Protein AF-N0ATS2-F1 (afdb_monomer_lite)

Foldseek 3Di:
DDDDDDDDDDDDDDDDDDDDDDPPDDDDLVVLLVVLQPQDPVNLVVLLVLLVCCQPLVSVCVLQPPDQAWEQDQEDESVLLSVCLVCSNVVNHDQLEFEDEPRYTPDDPSNCSSCSSVVNNVVRDYDYDPDDPPPDGTHRSSSYHYHHDDPDPVVD

Radius of gyration: 18.1 Å; chains: 1; bounding box: 42×53×44 Å

Secondary structure (DSSP, 8-state):
------PPPPP-----S---------S-HHHHHHHSTTS-HHHHHHHHHHHHGGGSHHHHHHHHTT-SSEESSSEEEHHHHHHHHHHHHTT-PPP-EEEEETTEEEE-HHHHHHHHHTT-GGGSEEEE-TT--TTS--B-GGG-EEE-S---GGG-

pLDDT: mean 72.32, std 22.98, range [26.97, 96.56]

Structure (mmCIF, N/CA/C/O backbone):
data_AF-N0ATS2-F1
#
_entry.id   AF-N0ATS2-F1
#
loop_
_atom_site.group_PDB
_atom_site.id
_atom_site.type_symbol
_atom_site.label_atom_id
_atom_site.label_alt_id
_atom_site.label_comp_id
_atom_site.label_asym_id
_atom_site.label_entity_id
_atom_site.label_seq_id
_atom_site.pdbx_PDB_ins_code
_atom_site.Cartn_x
_atom_site.Cartn_y
_atom_site.Cartn_z
_atom_site.occupancy
_atom_site.B_iso_or_equiv
_atom_site.auth_seq_id
_atom_site.auth_comp_id
_atom_site.auth_asym_id
_atom_site.auth_atom_id
_atom_site.pdbx_PDB_model_num
ATOM 1 N N . MET A 1 1 ? -14.839 -40.868 -19.673 1.00 42.44 1 MET A N 1
ATOM 2 C CA . MET A 1 1 ? -16.123 -40.173 -19.447 1.00 42.44 1 MET A CA 1
ATOM 3 C C . MET A 1 1 ? -15.915 -39.156 -18.346 1.00 42.44 1 MET A C 1
ATOM 5 O O . MET A 1 1 ? -15.809 -39.551 -17.195 1.00 42.44 1 MET A O 1
ATOM 9 N N . LEU A 1 2 ? -15.809 -37.881 -18.701 1.00 33.38 2 LEU A N 1
ATOM 10 C CA . LEU A 1 2 ? -15.961 -36.768 -17.769 1.00 33.38 2 LEU A CA 1
ATOM 11 C C . LEU A 1 2 ? -16.942 -35.810 -18.444 1.00 33.38 2 LEU A C 1
ATOM 13 O O . LEU A 1 2 ? -16.748 -35.455 -19.603 1.00 33.38 2 LEU A O 1
ATOM 17 N N . GLN A 1 3 ? -18.055 -35.544 -17.766 1.00 36.34 3 GLN A N 1
ATOM 18 C CA . GLN A 1 3 ? -19.139 -34.699 -18.255 1.00 36.34 3 GLN A CA 1
ATOM 19 C C . GLN A 1 3 ? -18.746 -33.229 -18.090 1.00 36.34 3 GLN A C 1
ATOM 21 O O . GLN A 1 3 ? -18.364 -32.806 -17.001 1.00 36.34 3 GLN A O 1
ATOM 26 N N . GLU A 1 4 ? -18.855 -32.463 -19.173 1.00 32.91 4 GLU A N 1
ATOM 27 C CA . GLU A 1 4 ? -18.765 -31.006 -19.157 1.00 32.91 4 GLU A CA 1
ATOM 28 C C . GLU A 1 4 ? -20.042 -30.431 -18.529 1.00 32.91 4 GLU A C 1
ATOM 30 O O . GLU A 1 4 ? -21.150 -30.675 -19.008 1.00 32.91 4 GLU A O 1
ATOM 35 N N . ILE A 1 5 ? -19.897 -29.670 -17.443 1.00 35.22 5 ILE A N 1
ATOM 36 C CA . ILE A 1 5 ? -20.985 -28.863 -16.885 1.00 35.22 5 ILE A CA 1
ATOM 37 C C . ILE A 1 5 ? -20.899 -27.482 -17.541 1.00 35.22 5 ILE A C 1
ATOM 39 O O . ILE A 1 5 ? -20.029 -26.676 -17.218 1.00 35.22 5 ILE A O 1
ATOM 43 N N . LEU A 1 6 ? -21.810 -27.225 -18.479 1.00 34.38 6 LEU A N 1
ATOM 44 C CA . LEU A 1 6 ? -22.063 -25.908 -19.061 1.00 34.38 6 LEU A CA 1
ATOM 45 C C . LEU A 1 6 ? -22.828 -25.047 -18.048 1.00 34.38 6 LEU A C 1
ATOM 47 O O . LEU A 1 6 ? -24.007 -25.286 -17.793 1.00 34.38 6 LEU A O 1
ATOM 51 N N . VAL A 1 7 ? -22.176 -24.019 -17.507 1.00 31.58 7 VAL A N 1
ATOM 52 C CA . VAL A 1 7 ? -22.860 -22.913 -16.822 1.00 31.58 7 VAL A CA 1
ATOM 53 C C . VAL A 1 7 ? -22.857 -21.717 -17.767 1.00 31.58 7 VAL A C 1
ATOM 55 O O . VAL A 1 7 ? -21.799 -21.258 -18.195 1.00 31.58 7 VAL A O 1
ATOM 58 N N . GLN A 1 8 ? -24.049 -21.258 -18.149 1.00 31.31 8 GLN A N 1
ATOM 59 C CA . GLN A 1 8 ? -24.221 -20.143 -19.078 1.00 31.31 8 GLN A CA 1
ATOM 60 C C . GLN A 1 8 ? -23.814 -18.807 -18.434 1.00 31.31 8 GLN A C 1
ATOM 62 O O . GLN A 1 8 ? -24.177 -18.565 -17.280 1.00 31.31 8 GLN A O 1
ATOM 67 N N . PRO A 1 9 ? -23.104 -17.918 -19.154 1.00 34.22 9 PRO A N 1
ATOM 68 C CA . PRO A 1 9 ? -22.813 -16.582 -18.657 1.00 34.22 9 PRO A CA 1
ATOM 69 C C . PRO A 1 9 ? -24.072 -15.708 -18.707 1.00 34.22 9 PRO A C 1
ATOM 71 O O . PRO A 1 9 ? -24.723 -15.581 -19.745 1.00 34.22 9 PRO A O 1
ATOM 74 N N . TYR A 1 10 ? -24.392 -15.083 -17.574 1.00 30.25 10 TYR A N 1
ATOM 75 C CA . TYR A 1 10 ? -25.348 -13.985 -17.517 1.00 30.25 10 TYR A CA 1
ATOM 76 C C . TYR A 1 10 ? -24.838 -12.821 -18.374 1.00 30.25 10 TYR A C 1
ATOM 78 O O . TYR A 1 10 ? -23.711 -12.353 -18.218 1.00 30.25 10 TYR A O 1
ATOM 86 N N . LEU A 1 11 ? -25.694 -12.376 -19.290 1.00 34.25 11 LEU A N 1
ATOM 87 C CA . LEU A 1 11 ? -25.508 -11.196 -20.123 1.00 34.25 11 LEU A CA 1
ATOM 88 C C . LEU A 1 11 ? -25.516 -9.937 -19.245 1.00 34.25 11 LEU A C 1
ATOM 90 O O . LEU A 1 11 ? -26.514 -9.658 -18.583 1.00 34.25 11 LEU A O 1
ATOM 94 N N . VAL A 1 12 ? -24.447 -9.143 -19.304 1.00 35.59 12 VAL A N 1
ATOM 95 C CA . VAL A 1 12 ? -24.470 -7.721 -18.925 1.00 35.59 12 VAL A CA 1
ATOM 96 C C . VAL A 1 12 ? -24.255 -6.892 -20.195 1.00 35.59 12 VAL A C 1
ATOM 98 O O . VAL A 1 12 ? -23.373 -7.230 -20.989 1.00 35.59 12 VAL A O 1
ATOM 101 N N . PRO A 1 13 ? -25.072 -5.854 -20.450 1.00 37.38 13 PRO A N 1
ATOM 102 C CA . PRO A 1 13 ? -25.050 -5.148 -21.716 1.00 37.38 13 PRO A CA 1
ATOM 103 C C . PRO A 1 13 ? -23.992 -4.038 -21.734 1.00 37.38 13 PRO A C 1
ATOM 105 O O . PRO A 1 13 ? -23.949 -3.184 -20.859 1.00 37.38 13 PRO A O 1
ATOM 108 N N . ASN A 1 14 ? -23.257 -4.017 -22.844 1.00 36.28 14 ASN A N 1
ATOM 109 C CA . ASN A 1 14 ? -22.808 -2.825 -23.559 1.00 36.28 14 ASN A CA 1
ATOM 110 C C . ASN A 1 14 ? -21.766 -1.912 -22.880 1.00 36.28 14 ASN A C 1
ATOM 112 O O . ASN A 1 14 ? -22.105 -0.955 -22.193 1.00 36.28 14 ASN A O 1
ATOM 116 N N . CYS A 1 15 ? -20.496 -2.119 -23.239 1.00 26.97 15 CYS A N 1
ATOM 117 C CA . CYS A 1 15 ? -19.552 -1.025 -23.472 1.00 26.97 15 CYS A CA 1
ATOM 118 C C . CYS A 1 15 ? -18.533 -1.465 -24.537 1.00 26.97 15 CYS A C 1
ATOM 120 O O . CYS A 1 15 ? -17.680 -2.315 -24.297 1.00 26.97 15 CYS A O 1
ATOM 122 N N . ASN A 1 16 ? -18.667 -0.914 -25.743 1.00 40.62 16 ASN A N 1
ATOM 123 C CA . ASN A 1 16 ? -17.719 -1.087 -26.839 1.00 40.62 16 ASN A CA 1
ATOM 124 C C . ASN A 1 16 ? -16.502 -0.181 -26.625 1.00 40.62 16 ASN A C 1
ATOM 126 O O . ASN A 1 16 ? -16.564 0.975 -27.031 1.00 40.62 16 ASN A O 1
ATOM 130 N N . SER A 1 17 ? -15.395 -0.716 -26.100 1.00 35.25 17 SER A N 1
ATOM 131 C CA . SER A 1 17 ? -14.052 -0.201 -26.416 1.00 35.25 17 SER A CA 1
ATOM 132 C C . SER A 1 17 ? -12.985 -1.282 -26.201 1.00 35.25 17 SER A C 1
ATOM 134 O O . SER A 1 17 ? -12.685 -1.640 -25.073 1.00 35.25 17 SER A O 1
ATOM 136 N N . ILE A 1 18 ? -12.424 -1.767 -27.313 1.00 31.11 18 ILE A N 1
ATOM 137 C CA . ILE A 1 18 ? -11.124 -2.449 -27.461 1.00 31.11 18 ILE A CA 1
ATOM 138 C C . ILE A 1 18 ? -10.912 -3.696 -26.578 1.00 31.11 18 ILE A C 1
ATOM 140 O O . ILE A 1 18 ? -10.434 -3.656 -25.453 1.00 31.11 18 ILE A O 1
ATOM 144 N N . SER A 1 19 ? -11.210 -4.839 -27.197 1.00 38.25 19 SER A N 1
ATOM 145 C CA . SER A 1 19 ? -10.865 -6.192 -26.766 1.00 38.25 19 SER A CA 1
ATOM 146 C C . SER A 1 19 ? -9.346 -6.405 -26.698 1.00 38.25 19 SER A C 1
ATOM 148 O O . SER A 1 19 ? -8.714 -6.697 -27.716 1.00 38.25 19 SER A O 1
ATOM 150 N N . THR A 1 20 ? -8.789 -6.417 -25.493 1.00 36.12 20 THR A N 1
ATOM 151 C CA . THR A 1 20 ? -7.780 -7.415 -25.119 1.00 36.12 20 THR A CA 1
ATOM 152 C C . THR A 1 20 ? -8.441 -8.382 -24.142 1.00 36.12 20 THR A C 1
ATOM 154 O O . THR A 1 20 ? -8.991 -7.990 -23.117 1.00 36.12 20 THR A O 1
ATOM 157 N N . LEU A 1 21 ? -8.492 -9.659 -24.524 1.00 32.12 21 LEU A N 1
ATOM 158 C CA . LEU A 1 21 ? -9.067 -10.722 -23.702 1.00 32.12 21 LEU A CA 1
ATOM 159 C C . LEU A 1 21 ? -8.350 -10.767 -22.340 1.00 32.12 21 LEU A C 1
ATOM 161 O O . LEU A 1 21 ? -7.119 -10.695 -22.331 1.00 32.12 21 LEU A O 1
ATOM 165 N N . PRO A 1 22 ? -9.061 -10.959 -21.212 1.00 34.84 22 PRO A N 1
ATOM 166 C CA . PRO A 1 22 ? -8.403 -11.308 -19.963 1.00 34.84 22 PRO A CA 1
ATOM 167 C C . PRO A 1 22 ? -7.687 -12.643 -20.175 1.00 34.84 22 PRO A C 1
ATOM 169 O O . PRO A 1 22 ? -8.308 -13.652 -20.532 1.00 34.84 22 PRO A O 1
ATOM 172 N N . ILE A 1 23 ? -6.364 -12.636 -20.021 1.00 34.88 23 ILE A N 1
ATOM 173 C CA . ILE A 1 23 ? -5.542 -13.840 -20.095 1.00 34.88 23 ILE A CA 1
ATOM 174 C C . ILE A 1 23 ? -6.012 -14.749 -18.959 1.00 34.88 23 ILE A C 1
ATOM 176 O O . ILE A 1 23 ? -5.755 -14.494 -17.788 1.00 34.88 23 ILE A O 1
ATOM 180 N N . ARG A 1 24 ? -6.750 -15.810 -19.301 1.00 31.62 24 ARG A N 1
ATOM 181 C CA . ARG A 1 24 ? -7.086 -16.878 -18.357 1.00 31.62 24 ARG A CA 1
ATOM 182 C C . ARG A 1 24 ? -5.782 -17.536 -17.914 1.00 31.62 24 ARG A C 1
ATOM 184 O O . ARG A 1 24 ? -5.176 -18.285 -18.677 1.00 31.62 24 ARG A O 1
ATOM 191 N N . LEU A 1 25 ? -5.379 -17.246 -16.683 1.00 35.16 25 LEU A N 1
ATOM 192 C CA . LEU A 1 25 ? -4.212 -17.808 -16.017 1.00 35.16 25 LEU A CA 1
ATOM 193 C C . LEU A 1 25 ? -4.426 -19.311 -15.780 1.00 35.16 25 LEU A C 1
ATOM 195 O O . LEU A 1 25 ? -5.034 -19.736 -14.799 1.00 35.16 25 LEU A O 1
ATOM 199 N N . THR A 1 26 ? -3.954 -20.135 -16.711 1.00 34.28 26 THR A N 1
ATOM 200 C CA . THR A 1 26 ? -3.699 -21.558 -16.465 1.00 34.28 26 THR A CA 1
ATOM 201 C C . THR A 1 26 ? -2.314 -21.734 -15.841 1.00 34.28 26 THR A C 1
ATOM 203 O O . THR A 1 26 ? -1.439 -20.883 -15.975 1.00 34.28 26 THR A O 1
ATOM 206 N N . SER A 1 27 ? -2.130 -22.849 -15.138 1.00 33.81 27 SER A N 1
ATOM 207 C CA . SER A 1 27 ? -1.097 -23.165 -14.138 1.00 33.81 27 SER A CA 1
ATOM 208 C C . SER A 1 27 ? 0.375 -23.238 -14.601 1.00 33.81 27 SER A C 1
ATOM 210 O O . SER A 1 27 ? 1.176 -23.923 -13.965 1.00 33.81 27 SER A O 1
ATOM 212 N N . ASP A 1 28 ? 0.771 -22.528 -15.657 1.00 35.41 28 ASP A N 1
ATOM 213 C CA . ASP A 1 28 ? 2.114 -22.613 -16.237 1.00 35.41 28 ASP A CA 1
ATOM 214 C C . ASP A 1 28 ? 2.977 -21.393 -15.885 1.00 35.41 28 ASP A C 1
ATOM 216 O O . ASP A 1 28 ? 3.077 -20.406 -16.617 1.00 35.41 28 ASP A O 1
ATOM 220 N N . TRP A 1 29 ? 3.679 -21.498 -14.755 1.00 38.25 29 TRP A N 1
ATOM 221 C CA . TRP A 1 29 ? 4.552 -20.452 -14.202 1.00 38.25 29 TRP A CA 1
ATOM 222 C C . TRP A 1 29 ? 5.676 -19.979 -15.155 1.00 38.25 29 TRP A C 1
ATOM 224 O O . TRP A 1 29 ? 6.149 -18.849 -15.044 1.00 38.25 29 TRP A O 1
ATOM 234 N N . LYS A 1 30 ? 6.085 -20.810 -16.128 1.00 29.47 30 LYS A N 1
ATOM 235 C CA . LYS A 1 30 ? 7.108 -20.460 -17.135 1.00 29.47 30 LYS A CA 1
ATOM 236 C C . LYS A 1 30 ? 6.605 -19.471 -18.193 1.00 29.47 30 LYS A C 1
ATOM 238 O O . LYS A 1 30 ? 7.401 -18.709 -18.738 1.00 29.47 30 LYS A O 1
ATOM 243 N N . ILE A 1 31 ? 5.302 -19.475 -18.478 1.00 37.00 31 ILE A N 1
ATOM 244 C CA . ILE A 1 31 ? 4.693 -18.568 -19.462 1.00 37.00 31 ILE A CA 1
ATOM 245 C C . ILE A 1 31 ? 4.527 -17.176 -18.840 1.00 37.00 31 ILE A C 1
ATOM 247 O O . ILE A 1 31 ? 4.858 -16.179 -19.477 1.00 37.00 31 ILE A O 1
ATOM 251 N N . ILE A 1 32 ? 4.149 -17.112 -17.558 1.00 37.88 32 ILE A N 1
ATOM 252 C CA . ILE A 1 32 ? 4.038 -15.860 -16.792 1.00 37.88 32 ILE A CA 1
ATOM 253 C C . ILE A 1 32 ? 5.409 -15.179 -16.664 1.00 37.88 32 ILE A C 1
ATOM 255 O O . ILE A 1 32 ? 5.536 -14.011 -17.001 1.00 37.88 32 ILE A O 1
ATOM 259 N N . SER A 1 33 ? 6.468 -15.918 -16.314 1.00 37.38 33 SER A N 1
ATOM 260 C CA . SER A 1 33 ? 7.843 -15.380 -16.271 1.00 37.38 33 SER A CA 1
ATOM 261 C C . SER A 1 33 ? 8.310 -14.757 -17.597 1.00 37.38 33 SER A C 1
ATOM 263 O O . SER A 1 33 ? 9.166 -13.878 -17.577 1.00 37.38 33 SER A O 1
ATOM 265 N N . SER A 1 34 ? 7.766 -15.193 -18.736 1.00 34.88 34 SER A N 1
ATOM 266 C CA . SER A 1 34 ? 8.124 -14.657 -20.054 1.00 34.88 34 SER A CA 1
ATOM 267 C C . SER A 1 34 ? 7.314 -13.403 -20.416 1.00 34.88 34 SER A C 1
ATOM 269 O O . SER A 1 34 ? 7.820 -12.545 -21.134 1.00 34.88 34 SER A O 1
ATOM 271 N N . ALA A 1 35 ? 6.086 -13.280 -19.898 1.00 38.47 35 ALA A N 1
ATOM 272 C CA . ALA A 1 35 ? 5.221 -12.107 -20.050 1.00 38.47 35 ALA A CA 1
ATOM 273 C C . ALA A 1 35 ? 5.521 -10.997 -19.021 1.00 38.47 35 ALA A C 1
ATOM 275 O O . ALA A 1 35 ? 5.268 -9.832 -19.296 1.00 38.47 35 ALA A O 1
ATOM 276 N N . LEU A 1 36 ? 6.105 -11.344 -17.868 1.00 43.25 36 LEU A N 1
ATOM 277 C CA . LEU A 1 36 ? 6.524 -10.410 -16.813 1.00 43.25 36 LEU A CA 1
ATOM 278 C C . LEU A 1 36 ? 7.791 -9.602 -17.135 1.00 43.25 36 LEU A C 1
ATOM 280 O O . LEU A 1 36 ? 8.105 -8.667 -16.411 1.00 43.25 36 LEU A O 1
ATOM 284 N N . ASN A 1 37 ? 8.459 -9.873 -18.259 1.00 44.19 37 ASN A N 1
ATOM 285 C CA . ASN A 1 37 ? 9.483 -8.988 -18.834 1.00 44.19 37 ASN A CA 1
ATOM 286 C C . ASN A 1 37 ? 8.888 -7.703 -19.469 1.00 44.19 37 ASN A C 1
ATOM 288 O O . ASN A 1 37 ? 9.519 -7.106 -20.338 1.00 44.19 37 ASN A O 1
ATOM 292 N N . ALA A 1 38 ? 7.661 -7.310 -19.114 1.00 51.69 38 ALA A N 1
ATOM 293 C CA . ALA A 1 38 ? 6.904 -6.275 -19.820 1.00 51.69 38 ALA A CA 1
ATOM 294 C C . ALA A 1 38 ? 7.023 -4.861 -19.235 1.00 51.69 38 ALA A C 1
ATOM 296 O O . ALA A 1 38 ? 6.545 -3.940 -19.886 1.00 51.69 38 ALA A O 1
ATOM 297 N N . PHE A 1 39 ? 7.664 -4.665 -18.076 1.00 56.09 39 PHE A N 1
ATOM 298 C CA . PHE A 1 39 ? 8.040 -3.317 -17.649 1.00 56.09 39 PHE A CA 1
ATOM 299 C C . PHE A 1 39 ? 9.375 -2.957 -18.296 1.00 56.09 39 PHE A C 1
ATOM 301 O O . PHE A 1 39 ? 10.404 -3.592 -18.049 1.00 56.09 39 PHE A O 1
ATOM 308 N N . THR A 1 40 ? 9.362 -1.941 -19.149 1.00 68.25 40 THR A N 1
ATOM 309 C CA . THR A 1 40 ? 10.591 -1.271 -19.571 1.00 68.25 40 THR A CA 1
ATOM 310 C C . THR A 1 40 ? 11.290 -0.665 -18.348 1.00 68.25 40 THR A C 1
ATOM 312 O O . THR A 1 40 ? 10.663 -0.397 -17.322 1.00 68.25 40 THR A O 1
ATOM 315 N N . ILE A 1 41 ? 12.607 -0.453 -18.437 1.00 67.31 41 ILE A N 1
ATOM 316 C CA . ILE A 1 41 ? 13.383 0.171 -17.346 1.00 67.31 41 ILE A CA 1
ATOM 317 C C . ILE A 1 41 ? 12.782 1.538 -16.975 1.00 67.31 41 ILE A C 1
ATOM 319 O O . ILE A 1 41 ? 12.678 1.857 -15.794 1.00 67.31 41 ILE A O 1
ATOM 323 N N . ASP A 1 42 ? 12.310 2.289 -17.972 1.00 72.69 42 ASP A N 1
ATOM 324 C CA . ASP A 1 42 ? 11.690 3.600 -17.781 1.00 72.69 42 ASP A CA 1
ATOM 325 C C . ASP A 1 42 ? 10.367 3.498 -16.994 1.00 72.69 42 ASP A C 1
ATOM 327 O O . ASP A 1 42 ? 10.140 4.268 -16.062 1.00 72.69 42 ASP A O 1
ATOM 331 N N . GLU A 1 43 ? 9.524 2.499 -17.284 1.00 74.88 43 GLU A N 1
ATOM 332 C CA . GLU A 1 43 ? 8.280 2.257 -16.533 1.00 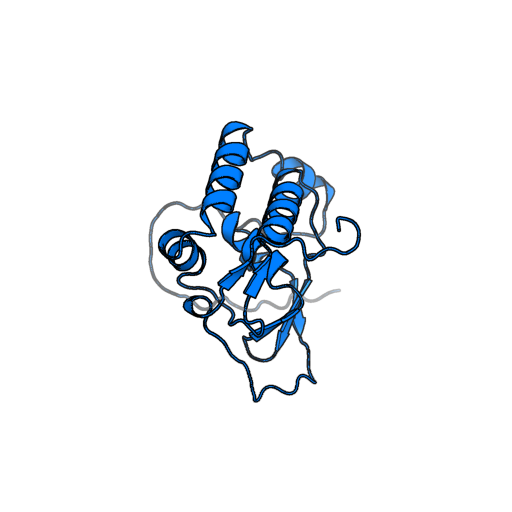74.88 43 GLU A CA 1
ATOM 333 C C . GLU A 1 43 ? 8.551 1.830 -15.083 1.00 74.88 43 GLU A C 1
ATOM 335 O O . GLU A 1 43 ? 7.845 2.249 -14.164 1.00 74.88 43 GLU A O 1
ATOM 340 N N . ALA A 1 44 ? 9.590 1.021 -14.850 1.00 76.81 44 ALA A N 1
ATOM 341 C CA . ALA A 1 44 ? 9.988 0.618 -13.504 1.00 76.81 44 ALA A CA 1
ATOM 342 C C . ALA A 1 44 ? 10.467 1.817 -12.662 1.00 76.81 44 ALA A C 1
ATOM 344 O O . ALA A 1 44 ? 10.056 1.959 -11.507 1.00 76.81 44 ALA A O 1
ATOM 345 N N . ASP A 1 45 ? 11.277 2.707 -13.241 1.00 78.94 45 ASP A N 1
ATOM 346 C CA . ASP A 1 45 ? 11.756 3.921 -12.567 1.00 78.94 45 ASP A CA 1
ATOM 347 C C . ASP A 1 45 ? 10.611 4.905 -12.268 1.00 78.94 45 ASP A C 1
ATOM 349 O O . ASP A 1 45 ? 10.569 5.509 -11.186 1.00 78.94 45 ASP A O 1
ATOM 353 N N . GLU A 1 46 ? 9.635 5.035 -13.172 1.00 79.38 46 GLU A N 1
ATOM 354 C CA . GLU A 1 46 ? 8.424 5.829 -12.933 1.00 79.38 46 GLU A CA 1
ATOM 355 C C . GLU A 1 46 ? 7.589 5.269 -11.773 1.00 79.38 46 GLU A C 1
ATOM 357 O O . GLU A 1 46 ? 7.162 6.025 -10.892 1.00 79.38 46 GLU A O 1
ATOM 362 N N . ILE A 1 47 ? 7.403 3.946 -11.722 1.00 84.06 47 ILE A N 1
ATOM 363 C CA . ILE A 1 47 ? 6.680 3.269 -10.638 1.00 84.06 47 ILE A CA 1
ATOM 364 C C . ILE A 1 47 ? 7.400 3.466 -9.299 1.00 84.06 47 ILE A C 1
ATOM 366 O O . ILE A 1 47 ? 6.765 3.803 -8.299 1.00 84.06 47 ILE A O 1
ATOM 370 N N . LEU A 1 48 ? 8.723 3.308 -9.249 1.00 85.12 48 LEU A N 1
ATOM 371 C CA . LEU A 1 48 ? 9.489 3.522 -8.016 1.00 85.12 48 LEU A CA 1
ATOM 372 C C . LEU A 1 48 ? 9.462 4.990 -7.570 1.00 85.12 48 LEU A C 1
ATOM 374 O O . LEU A 1 48 ? 9.366 5.268 -6.373 1.00 85.12 48 LEU A O 1
ATOM 378 N N . THR A 1 49 ? 9.459 5.926 -8.521 1.00 83.94 49 THR A N 1
ATOM 379 C CA . THR A 1 49 ? 9.266 7.356 -8.245 1.00 83.94 49 THR A CA 1
ATOM 380 C C . THR A 1 49 ? 7.874 7.640 -7.676 1.00 83.94 49 THR A C 1
ATOM 382 O O . THR A 1 49 ? 7.728 8.490 -6.795 1.00 83.94 49 THR A O 1
ATOM 385 N N . LEU A 1 50 ? 6.836 6.943 -8.153 1.00 84.06 50 LEU A N 1
ATOM 386 C CA . LEU A 1 50 ? 5.491 7.017 -7.576 1.00 84.06 50 LEU A CA 1
ATOM 387 C C . LEU A 1 50 ? 5.472 6.476 -6.142 1.00 84.06 50 LEU A C 1
ATOM 389 O O . LEU A 1 50 ? 4.861 7.103 -5.277 1.00 84.06 50 LEU A O 1
ATOM 393 N N . VAL A 1 51 ? 6.161 5.359 -5.879 1.00 87.75 51 VAL A N 1
ATOM 394 C CA . VAL A 1 51 ? 6.272 4.792 -4.526 1.00 87.75 51 VAL A CA 1
ATOM 395 C C . VAL A 1 51 ? 6.853 5.821 -3.562 1.00 87.75 51 VAL A C 1
ATOM 397 O O . VAL A 1 51 ? 6.266 6.054 -2.512 1.00 87.75 51 VAL A O 1
ATOM 400 N N . ASP A 1 52 ? 7.942 6.501 -3.923 1.00 89.56 52 ASP A N 1
ATOM 401 C CA . ASP A 1 52 ? 8.569 7.500 -3.044 1.00 89.56 52 ASP A CA 1
ATOM 402 C C . ASP A 1 52 ? 7.640 8.693 -2.717 1.00 89.56 52 ASP A C 1
ATOM 404 O O . ASP A 1 52 ? 7.790 9.327 -1.673 1.00 89.56 52 ASP A O 1
ATOM 408 N N . LYS A 1 53 ? 6.628 8.955 -3.558 1.00 89.69 53 LYS A N 1
ATOM 409 C CA . LYS A 1 53 ? 5.599 9.992 -3.351 1.00 89.69 53 LYS A CA 1
ATOM 410 C C . LYS A 1 53 ? 4.400 9.528 -2.522 1.00 89.69 53 LYS A C 1
ATOM 412 O O . LYS A 1 53 ? 3.511 10.330 -2.256 1.00 89.69 53 LYS A O 1
ATOM 417 N N . LEU A 1 54 ? 4.337 8.264 -2.093 1.00 89.12 54 LEU A N 1
ATOM 418 C CA . LEU A 1 54 ? 3.223 7.761 -1.271 1.00 89.12 54 LEU A CA 1
ATOM 419 C C . LEU A 1 54 ? 3.147 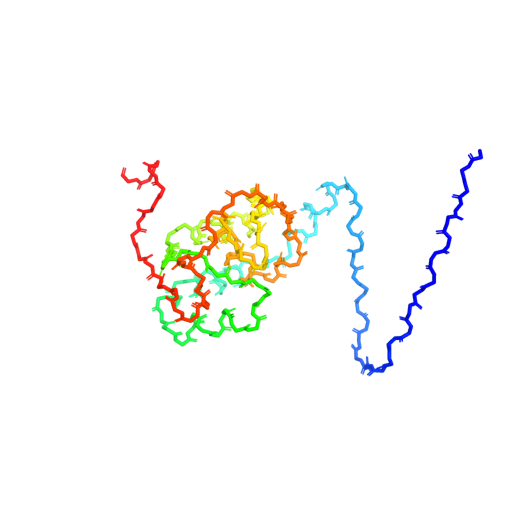8.416 0.112 1.00 89.12 54 LEU A C 1
ATOM 421 O O . LEU A 1 54 ? 2.113 8.321 0.763 1.00 89.12 54 LEU A O 1
ATOM 425 N N . ILE A 1 55 ? 4.215 9.078 0.565 1.00 91.88 55 ILE A N 1
ATOM 426 C CA . ILE A 1 55 ? 4.181 9.887 1.789 1.00 91.88 55 ILE A CA 1
ATOM 427 C C . ILE A 1 55 ? 3.232 11.090 1.660 1.00 91.88 55 ILE A C 1
ATOM 429 O O . ILE A 1 55 ? 2.716 11.581 2.664 1.00 91.88 55 ILE A O 1
ATOM 433 N N . ASP A 1 56 ? 2.986 11.550 0.430 1.00 89.94 56 ASP A N 1
ATOM 434 C CA . ASP A 1 56 ? 2.053 12.628 0.143 1.00 89.94 56 ASP A CA 1
ATOM 435 C C . ASP A 1 56 ? 0.619 12.091 0.178 1.00 89.94 56 ASP A C 1
ATOM 437 O O . ASP A 1 56 ? 0.236 11.224 -0.613 1.00 89.94 56 ASP A O 1
ATOM 441 N N . GLU A 1 57 ? -0.213 12.665 1.047 1.00 89.44 57 GLU A N 1
ATOM 442 C CA . GLU A 1 57 ? -1.602 12.237 1.255 1.00 89.44 57 GLU A CA 1
ATOM 443 C C . GLU A 1 57 ? -2.423 12.219 -0.049 1.00 89.44 57 GLU A C 1
ATOM 445 O O . GLU A 1 57 ? -3.216 11.310 -0.285 1.00 89.44 57 GLU A O 1
ATOM 450 N N . ALA A 1 58 ? -2.206 13.192 -0.938 1.00 82.56 58 ALA A N 1
ATOM 451 C CA . ALA A 1 58 ? -2.894 13.253 -2.227 1.00 82.56 58 ALA A CA 1
ATOM 452 C C . ALA A 1 58 ? -2.533 12.070 -3.142 1.00 82.56 58 ALA A C 1
ATOM 454 O O . ALA A 1 58 ? -3.411 11.501 -3.792 1.00 82.56 58 ALA A O 1
ATOM 455 N N . THR A 1 59 ? -1.254 11.686 -3.181 1.00 85.56 59 THR A N 1
ATOM 456 C CA . THR A 1 59 ? -0.783 10.529 -3.954 1.00 85.56 59 THR A CA 1
ATOM 457 C C . THR A 1 59 ? -1.336 9.244 -3.356 1.00 85.56 59 THR A C 1
ATOM 459 O O . THR A 1 59 ? -1.871 8.411 -4.083 1.00 85.56 59 THR A O 1
ATOM 462 N N . TRP A 1 60 ? -1.261 9.112 -2.031 1.00 90.31 60 TRP A N 1
ATOM 463 C CA . TRP A 1 60 ? -1.802 7.973 -1.301 1.00 90.31 60 TRP A CA 1
ATOM 464 C C . TRP A 1 60 ? -3.296 7.768 -1.567 1.00 90.31 60 TRP A C 1
ATOM 466 O O . TRP A 1 60 ? -3.704 6.697 -2.015 1.00 90.31 60 TRP A O 1
ATOM 476 N N . ASN A 1 61 ? -4.103 8.812 -1.373 1.00 86.75 61 ASN A N 1
ATOM 477 C CA . ASN A 1 61 ? -5.545 8.749 -1.595 1.00 86.75 61 ASN A CA 1
ATOM 478 C C . ASN A 1 61 ? -5.877 8.399 -3.045 1.00 86.75 61 ASN A C 1
ATOM 480 O O . ASN A 1 61 ? -6.782 7.607 -3.274 1.00 86.75 61 ASN A O 1
ATOM 484 N N . LYS A 1 62 ? -5.118 8.924 -4.014 1.00 84.12 62 LYS A N 1
ATOM 485 C CA . LYS A 1 62 ? -5.292 8.578 -5.429 1.00 84.12 62 LYS A CA 1
ATOM 486 C C . LYS A 1 62 ? -4.976 7.109 -5.714 1.00 84.12 62 LYS A C 1
ATOM 488 O O . LYS A 1 62 ? -5.711 6.467 -6.452 1.00 84.12 62 LYS A O 1
ATOM 493 N N . VAL A 1 63 ? -3.891 6.572 -5.152 1.00 87.00 63 VAL A N 1
ATOM 494 C CA . VAL A 1 63 ? -3.521 5.158 -5.334 1.00 87.00 63 VAL A CA 1
ATOM 495 C C . VAL A 1 63 ? -4.563 4.245 -4.695 1.00 87.00 63 VAL A C 1
ATOM 497 O O . VAL A 1 63 ? -4.921 3.228 -5.280 1.00 87.00 63 VAL A O 1
ATOM 500 N N . MET A 1 64 ? -5.076 4.606 -3.519 1.00 89.56 64 MET A N 1
ATOM 501 C CA . MET A 1 64 ? -6.011 3.773 -2.761 1.00 89.56 64 MET A CA 1
ATOM 502 C C . MET A 1 64 ? -7.489 4.004 -3.109 1.00 89.56 64 MET A C 1
ATOM 504 O O . MET A 1 64 ? -8.347 3.273 -2.619 1.00 89.56 64 MET A O 1
ATOM 508 N N . GLU A 1 65 ? -7.806 4.978 -3.960 1.00 85.88 65 GLU A N 1
ATOM 509 C CA . GLU A 1 65 ? -9.173 5.276 -4.391 1.00 85.88 65 GLU A CA 1
ATOM 510 C C . GLU A 1 65 ? -9.824 4.058 -5.058 1.00 85.88 65 GLU A C 1
ATOM 512 O O . GLU A 1 65 ? -9.229 3.430 -5.931 1.00 85.88 65 GLU A O 1
ATOM 517 N N . GLY A 1 66 ? -11.055 3.721 -4.659 1.00 85.69 66 GLY A N 1
ATOM 518 C CA . GLY A 1 66 ? -11.821 2.624 -5.262 1.00 85.69 66 GLY A CA 1
ATOM 519 C C . GLY A 1 66 ? -11.297 1.224 -4.931 1.00 85.69 66 GLY A C 1
ATOM 520 O O . GLY A 1 66 ? -11.483 0.298 -5.713 1.00 85.69 66 GLY A O 1
ATOM 521 N N . CYS A 1 67 ? -10.591 1.055 -3.815 1.00 87.62 67 CYS A N 1
ATOM 522 C CA . CYS A 1 67 ? -10.073 -0.241 -3.388 1.00 87.62 67 CYS A CA 1
ATOM 523 C C . CYS A 1 67 ? -11.163 -1.236 -2.965 1.00 87.62 67 CYS A C 1
ATOM 525 O O . CYS A 1 67 ? -12.123 -0.873 -2.286 1.00 87.62 67 CYS A O 1
ATOM 527 N N . ASN A 1 68 ? -10.950 -2.515 -3.293 1.00 88.56 68 ASN A N 1
ATOM 528 C CA . ASN A 1 68 ? -11.890 -3.605 -3.005 1.00 88.56 68 ASN A CA 1
ATOM 529 C C . ASN A 1 68 ? -11.954 -3.974 -1.514 1.00 88.56 68 ASN A C 1
ATOM 531 O O . ASN A 1 68 ? -12.981 -4.447 -1.029 1.00 88.56 68 ASN A O 1
ATOM 535 N N . TYR A 1 69 ? -10.860 -3.750 -0.781 1.00 92.81 69 TYR A N 1
ATOM 536 C CA . TYR A 1 69 ? -10.730 -4.127 0.625 1.00 92.81 69 TYR A CA 1
ATOM 537 C C . TYR A 1 69 ? -10.506 -2.933 1.533 1.00 92.81 69 TYR A C 1
ATOM 539 O O . TYR A 1 69 ? -9.893 -1.946 1.141 1.00 92.81 69 TYR A O 1
ATOM 547 N N . LYS A 1 70 ? -10.898 -3.089 2.796 1.00 93.69 70 LYS A N 1
ATOM 548 C CA . LYS A 1 70 ? -10.561 -2.179 3.893 1.00 93.69 70 LYS A CA 1
ATOM 549 C C . LYS A 1 70 ? -9.307 -2.636 4.628 1.00 93.69 70 LYS A C 1
ATOM 551 O O . LYS A 1 70 ? -8.906 -3.803 4.562 1.00 93.69 70 LYS A O 1
ATOM 556 N N . ALA A 1 71 ? -8.700 -1.727 5.379 1.00 93.19 71 ALA A N 1
ATOM 557 C CA . ALA A 1 71 ? -7.531 -2.018 6.193 1.00 93.19 71 ALA A CA 1
ATOM 558 C C . ALA A 1 71 ? -7.909 -2.285 7.655 1.00 93.19 71 ALA A C 1
ATOM 560 O O . ALA A 1 71 ? -8.887 -1.765 8.186 1.00 93.19 71 ALA A O 1
ATOM 561 N N . HIS A 1 72 ? -7.078 -3.081 8.326 1.00 90.25 72 HIS A N 1
ATOM 562 C CA . HIS A 1 72 ? -7.104 -3.229 9.782 1.00 90.25 72 HIS A CA 1
ATOM 563 C C . HIS A 1 72 ? -5.971 -2.444 10.465 1.00 90.25 72 HIS A C 1
ATOM 565 O O . HIS A 1 72 ? -6.092 -1.989 11.605 1.00 90.25 72 HIS A O 1
ATOM 571 N N . GLN A 1 73 ? -4.844 -2.276 9.766 1.00 90.62 73 GLN A N 1
ATOM 572 C CA . GLN A 1 73 ? -3.677 -1.554 10.266 1.00 90.62 73 GLN A CA 1
ATOM 573 C C . GLN A 1 73 ? -3.882 -0.038 10.194 1.00 90.62 73 GLN A C 1
ATOM 575 O O . GLN A 1 73 ? -4.523 0.464 9.282 1.00 90.62 73 GLN A O 1
ATOM 580 N N . LYS A 1 74 ? -3.309 0.691 11.158 1.00 93.62 74 LYS A N 1
ATOM 581 C CA . LYS A 1 74 ? -3.283 2.168 11.176 1.00 93.62 74 LYS A CA 1
ATOM 582 C C . LYS A 1 74 ? -2.256 2.767 10.221 1.00 93.62 74 LYS A C 1
ATOM 584 O O . LYS A 1 74 ? -2.349 3.943 9.898 1.00 93.62 74 LYS A O 1
ATOM 589 N N . ALA A 1 75 ? -1.244 1.989 9.860 1.00 95.00 75 ALA A N 1
ATOM 590 C CA . ALA A 1 75 ? -0.165 2.441 9.011 1.00 95.00 75 ALA A CA 1
ATOM 591 C C . ALA A 1 75 ? 0.437 1.276 8.227 1.00 95.00 75 ALA A C 1
ATOM 593 O O . ALA A 1 75 ? 0.300 0.115 8.625 1.00 95.00 75 ALA A O 1
ATOM 594 N N . VAL A 1 76 ? 1.127 1.616 7.147 1.00 95.81 76 VAL A N 1
ATOM 595 C CA . VAL A 1 76 ? 1.963 0.727 6.338 1.00 95.81 76 VAL A CA 1
ATOM 596 C C . VAL A 1 76 ? 3.351 1.345 6.191 1.00 95.81 76 VAL A C 1
ATOM 598 O O . VAL A 1 76 ? 3.506 2.554 6.276 1.00 95.81 76 VAL A O 1
ATOM 601 N N . SER A 1 77 ? 4.364 0.515 5.968 1.00 96.56 77 SER A N 1
ATOM 602 C CA . SER A 1 77 ? 5.765 0.934 5.861 1.00 96.56 77 SER A CA 1
ATOM 603 C C . SER A 1 77 ? 6.128 1.153 4.400 1.00 96.56 77 SER A C 1
ATOM 605 O O . SER A 1 77 ? 5.987 0.245 3.573 1.00 96.56 77 SER A O 1
ATOM 607 N N . LEU A 1 78 ? 6.615 2.350 4.097 1.00 96.38 78 LEU A N 1
ATOM 608 C CA . LEU A 1 78 ? 7.072 2.747 2.776 1.00 96.38 78 LEU A CA 1
ATOM 609 C C . LEU A 1 78 ? 8.254 1.887 2.288 1.00 96.38 78 LEU A C 1
ATOM 611 O O . LEU A 1 78 ? 8.147 1.346 1.184 1.00 96.38 78 LEU A O 1
ATOM 615 N N . PRO A 1 79 ? 9.322 1.647 3.085 1.00 95.50 79 PRO A N 1
ATOM 616 C CA . PRO A 1 79 ? 10.385 0.710 2.709 1.00 95.50 79 PRO A CA 1
ATOM 617 C C . PRO A 1 79 ? 9.880 -0.689 2.334 1.00 95.50 79 PRO A C 1
ATOM 619 O O . PRO A 1 79 ? 10.310 -1.262 1.330 1.00 95.50 79 PRO A O 1
ATOM 622 N N . MET A 1 80 ? 8.925 -1.230 3.099 1.00 93.56 80 MET A N 1
ATOM 623 C CA . MET A 1 80 ? 8.340 -2.540 2.800 1.00 93.56 80 MET A CA 1
ATOM 624 C C . MET A 1 80 ? 7.547 -2.541 1.488 1.00 93.56 80 MET A C 1
ATOM 626 O O . MET A 1 80 ? 7.669 -3.487 0.709 1.00 93.56 80 MET A O 1
ATOM 630 N N . ILE A 1 81 ? 6.746 -1.499 1.230 1.00 93.56 81 ILE A N 1
ATOM 631 C CA . ILE A 1 81 ? 6.005 -1.356 -0.034 1.00 93.56 81 ILE A CA 1
ATOM 632 C C . ILE A 1 81 ? 6.987 -1.298 -1.202 1.00 93.56 81 ILE A C 1
ATOM 634 O O . ILE A 1 81 ? 6.837 -2.065 -2.150 1.00 93.56 81 ILE A O 1
ATOM 638 N N . LYS A 1 82 ? 8.028 -0.462 -1.105 1.00 93.44 82 LYS A N 1
ATOM 639 C CA . LYS A 1 82 ? 9.055 -0.324 -2.145 1.00 93.44 82 LYS A CA 1
ATOM 640 C C . LYS A 1 82 ? 9.724 -1.653 -2.468 1.00 93.44 82 LYS A C 1
ATOM 642 O O . LYS A 1 82 ? 9.885 -1.980 -3.639 1.00 93.44 82 LYS A O 1
ATOM 647 N N . ARG A 1 83 ? 10.041 -2.466 -1.453 1.00 91.25 83 ARG A N 1
ATOM 648 C CA . ARG A 1 83 ? 10.575 -3.818 -1.672 1.00 91.25 83 ARG A CA 1
ATOM 649 C C . ARG A 1 83 ? 9.595 -4.725 -2.398 1.00 91.25 83 ARG A C 1
ATOM 651 O O . ARG A 1 83 ? 10.003 -5.404 -3.331 1.00 91.25 83 ARG A O 1
ATOM 658 N N . TYR A 1 84 ? 8.326 -4.751 -1.998 1.00 90.75 84 TYR A N 1
ATOM 659 C CA . TYR A 1 84 ? 7.344 -5.596 -2.678 1.00 90.75 84 TYR A CA 1
ATOM 660 C C . TYR A 1 84 ? 7.083 -5.152 -4.116 1.00 90.75 84 TYR A C 1
ATOM 662 O O . TYR A 1 84 ? 6.981 -6.010 -4.986 1.00 90.75 84 TYR A O 1
ATOM 670 N N . VAL A 1 85 ? 7.056 -3.844 -4.379 1.00 89.69 85 VAL A N 1
ATOM 671 C CA . VAL A 1 85 ? 6.984 -3.301 -5.740 1.00 89.69 85 VAL A CA 1
ATOM 672 C C . VAL A 1 85 ? 8.213 -3.720 -6.543 1.00 89.69 85 VAL A C 1
ATOM 674 O O . VAL A 1 85 ? 8.059 -4.307 -7.605 1.00 89.69 85 VAL A O 1
ATOM 677 N N . GLN A 1 86 ? 9.425 -3.530 -6.011 1.00 89.56 86 GLN A N 1
ATOM 678 C CA . GLN A 1 86 ? 10.651 -3.960 -6.690 1.00 89.56 86 GLN A CA 1
ATOM 679 C C . GLN A 1 86 ? 10.656 -5.466 -6.972 1.00 89.56 86 GLN A C 1
ATOM 681 O O . GLN A 1 86 ? 11.030 -5.886 -8.057 1.00 89.56 86 GLN A O 1
ATOM 686 N N . MET A 1 87 ? 10.220 -6.292 -6.018 1.00 86.44 87 MET A N 1
ATOM 687 C CA . MET A 1 87 ? 10.100 -7.735 -6.221 1.00 86.44 87 MET A CA 1
ATOM 688 C C . MET A 1 87 ? 9.160 -8.053 -7.390 1.00 86.44 87 MET A C 1
ATOM 690 O O . MET A 1 87 ? 9.522 -8.846 -8.254 1.00 86.44 87 MET A O 1
ATOM 694 N N . ILE A 1 88 ? 7.995 -7.405 -7.446 1.00 84.31 88 ILE A N 1
ATOM 695 C CA . ILE A 1 88 ? 7.037 -7.568 -8.543 1.00 84.31 88 ILE A CA 1
ATOM 696 C C . ILE A 1 88 ? 7.664 -7.160 -9.886 1.00 84.31 88 ILE A C 1
ATOM 698 O O . ILE A 1 88 ? 7.599 -7.943 -10.834 1.00 84.31 88 ILE A O 1
ATOM 702 N N . LEU A 1 89 ? 8.315 -5.994 -9.950 1.00 83.62 89 LEU A N 1
ATOM 703 C CA . LEU A 1 89 ? 8.996 -5.498 -11.155 1.00 83.62 89 LEU A CA 1
ATOM 704 C C . LEU A 1 89 ? 10.137 -6.427 -11.606 1.00 83.62 89 LEU A C 1
ATOM 706 O O . LEU A 1 89 ? 10.321 -6.648 -12.797 1.00 83.62 89 LEU A O 1
ATOM 710 N N . ASP A 1 90 ? 10.845 -7.047 -10.660 1.00 83.19 90 ASP A N 1
ATOM 711 C CA . ASP A 1 90 ? 11.874 -8.066 -10.909 1.00 83.19 90 ASP A CA 1
ATOM 712 C C . ASP A 1 90 ? 11.293 -9.418 -11.389 1.00 83.19 90 ASP A C 1
ATOM 714 O O . ASP A 1 90 ? 12.035 -10.395 -11.547 1.00 83.19 90 ASP A O 1
ATOM 718 N N . GLY A 1 91 ? 9.967 -9.543 -11.523 1.00 76.81 91 GLY A N 1
ATOM 719 C CA . GLY A 1 91 ? 9.281 -10.807 -11.804 1.00 76.81 91 GLY A CA 1
ATOM 720 C C . GLY A 1 91 ? 9.318 -11.808 -10.639 1.00 76.81 91 GLY A C 1
ATOM 721 O O . GLY A 1 91 ? 8.981 -12.983 -10.807 1.00 76.81 91 GLY A O 1
ATOM 722 N N . LYS A 1 92 ? 9.727 -11.369 -9.443 1.00 74.44 92 LYS A N 1
ATOM 723 C CA . LYS A 1 92 ? 9.746 -12.162 -8.210 1.00 74.44 92 LYS A CA 1
ATOM 724 C C . LYS A 1 92 ? 8.445 -11.915 -7.461 1.00 74.44 92 LYS A C 1
ATOM 726 O O . LYS A 1 92 ? 8.291 -10.920 -6.764 1.00 74.44 92 LYS A O 1
ATOM 731 N N . PHE A 1 93 ? 7.500 -12.841 -7.540 1.00 65.69 93 PHE A N 1
ATOM 732 C CA . PHE A 1 93 ? 6.270 -12.677 -6.772 1.00 65.69 93 PHE A CA 1
ATOM 733 C C . PHE A 1 93 ? 6.550 -12.799 -5.262 1.00 65.69 93 PHE A C 1
ATOM 735 O O . PHE A 1 93 ? 7.012 -13.858 -4.817 1.00 65.69 93 PHE A O 1
ATOM 742 N N . PRO A 1 94 ? 6.247 -11.779 -4.431 1.00 57.94 94 PRO A N 1
ATOM 743 C CA . PRO A 1 94 ? 6.034 -12.046 -3.016 1.00 57.94 94 PRO A CA 1
ATOM 744 C C . PRO A 1 94 ? 4.876 -13.050 -2.880 1.00 57.94 94 PRO A C 1
ATOM 746 O O . PRO A 1 94 ? 4.067 -13.161 -3.802 1.00 57.94 94 PRO A O 1
ATOM 749 N N . PRO A 1 95 ? 4.764 -13.794 -1.761 1.00 55.97 95 PRO A N 1
ATOM 750 C CA . PRO A 1 95 ? 3.675 -14.751 -1.588 1.00 55.97 95 PRO A CA 1
ATOM 751 C C . PRO A 1 95 ? 2.345 -14.066 -1.935 1.00 55.97 95 PRO A C 1
ATOM 753 O O . PRO A 1 95 ? 2.055 -13.039 -1.311 1.00 55.97 95 PRO A O 1
ATOM 756 N N . PRO A 1 96 ? 1.556 -14.584 -2.898 1.00 63.72 96 PRO A N 1
ATOM 757 C CA . PRO A 1 96 ? 0.406 -13.868 -3.460 1.00 63.72 96 PRO A CA 1
ATOM 758 C C . PRO A 1 96 ? -0.743 -13.742 -2.457 1.00 63.72 96 PRO A C 1
ATOM 760 O O . PRO A 1 96 ? -1.807 -13.232 -2.777 1.00 63.72 96 PRO A O 1
ATOM 763 N N . ASP A 1 97 ? -0.550 -14.239 -1.236 1.00 81.81 97 ASP A N 1
ATOM 764 C CA . ASP A 1 97 ? -1.613 -14.390 -0.276 1.00 81.81 97 ASP A CA 1
ATOM 765 C C . ASP A 1 97 ? -1.805 -13.114 0.550 1.00 81.81 97 ASP A C 1
ATOM 767 O O . ASP A 1 97 ? -0.962 -12.711 1.378 1.00 81.81 97 ASP A O 1
ATOM 771 N N . ILE A 1 98 ? -2.989 -12.538 0.382 1.00 89.38 98 ILE A N 1
ATOM 772 C CA . ILE A 1 98 ? -3.606 -11.673 1.380 1.00 89.38 98 ILE A CA 1
ATOM 773 C C . ILE A 1 98 ? -4.562 -12.514 2.220 1.00 89.38 98 ILE A C 1
ATOM 775 O O . ILE A 1 98 ? -5.221 -13.431 1.732 1.00 89.38 98 ILE A O 1
ATOM 779 N N . LYS A 1 99 ? -4.611 -12.239 3.524 1.00 90.06 99 LYS A N 1
ATOM 780 C CA . LYS A 1 99 ? -5.653 -12.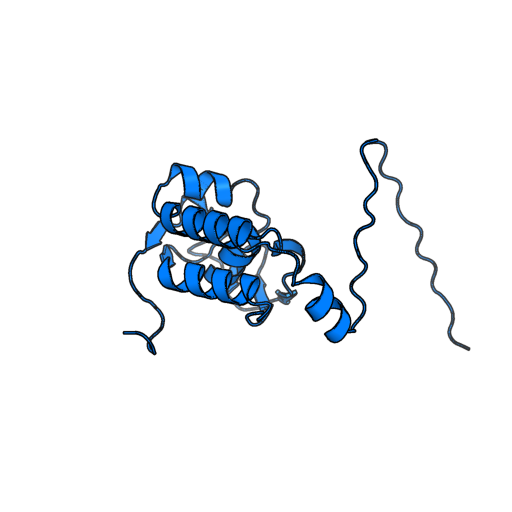808 4.380 1.00 90.06 99 LYS A CA 1
ATOM 781 C C . LYS A 1 99 ? -6.761 -11.792 4.514 1.00 90.06 99 LYS A C 1
ATOM 783 O O . LYS A 1 99 ? -6.494 -10.701 5.019 1.00 90.06 99 LYS A O 1
ATOM 788 N N . VAL A 1 100 ? -7.962 -12.176 4.111 1.00 89.56 100 VAL A N 1
ATOM 789 C CA . VAL A 1 100 ? -9.148 -11.323 4.144 1.00 89.56 100 VAL A CA 1
ATOM 790 C C . VAL A 1 100 ? -10.192 -11.960 5.053 1.00 89.56 100 VAL A C 1
ATOM 792 O O . VAL A 1 100 ? -10.359 -13.181 5.075 1.00 89.56 100 VAL A O 1
ATOM 795 N N . ASP A 1 101 ? -10.868 -11.128 5.833 1.00 88.62 101 ASP A N 1
ATOM 796 C CA . ASP A 1 101 ? -12.055 -11.492 6.599 1.00 88.62 101 ASP A CA 1
ATOM 797 C C . ASP A 1 101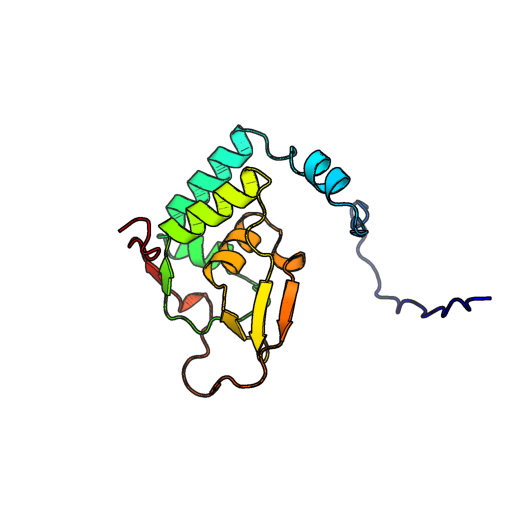 ? -13.092 -10.387 6.386 1.00 88.62 101 ASP A C 1
ATOM 799 O O . ASP A 1 101 ? -12.848 -9.238 6.746 1.00 88.62 101 ASP A O 1
ATOM 803 N N . ASP A 1 102 ? -14.220 -10.729 5.758 1.00 87.69 102 ASP A N 1
ATOM 804 C CA . ASP A 1 102 ? -15.370 -9.827 5.576 1.00 87.69 102 ASP A CA 1
ATOM 805 C C . ASP A 1 102 ? -15.017 -8.487 4.907 1.00 87.69 102 ASP A C 1
ATOM 807 O O . ASP A 1 102 ? -15.334 -7.404 5.396 1.00 87.69 102 ASP A O 1
ATOM 811 N N . GLY A 1 103 ? -14.267 -8.562 3.802 1.00 89.19 103 GLY A N 1
ATOM 812 C CA . GLY A 1 103 ? -13.818 -7.384 3.055 1.00 89.19 103 GLY A CA 1
ATOM 813 C C . GLY A 1 103 ? -12.695 -6.588 3.732 1.00 89.19 103 GLY A C 1
ATOM 814 O O . GLY A 1 103 ? -12.326 -5.521 3.245 1.00 89.19 103 GLY A O 1
ATOM 815 N N . VAL A 1 104 ? -12.120 -7.083 4.834 1.00 90.81 104 VAL A N 1
ATOM 816 C CA . VAL A 1 104 ? -11.016 -6.433 5.553 1.00 90.81 104 VAL A CA 1
ATOM 817 C C . VAL A 1 104 ? -9.741 -7.256 5.422 1.00 90.81 104 VAL A C 1
ATOM 819 O O . VAL A 1 104 ? -9.710 -8.443 5.753 1.00 90.81 104 VAL A O 1
ATOM 822 N N . ILE A 1 105 ? -8.647 -6.623 4.998 1.00 91.94 105 ILE A N 1
ATOM 823 C CA . ILE A 1 105 ? -7.331 -7.264 4.996 1.00 91.94 105 ILE A CA 1
ATOM 824 C C . ILE A 1 105 ? -6.836 -7.382 6.437 1.00 91.94 105 ILE A C 1
ATOM 826 O O . ILE A 1 105 ? -6.651 -6.395 7.151 1.00 91.94 105 ILE A O 1
ATOM 830 N N . ILE A 1 106 ? -6.565 -8.618 6.840 1.00 90.12 106 ILE A N 1
ATOM 831 C CA . ILE A 1 106 ? -6.047 -9.003 8.155 1.00 90.12 106 ILE A CA 1
ATOM 832 C C . ILE A 1 106 ? -4.528 -9.142 8.115 1.00 90.12 106 ILE A C 1
ATOM 834 O O . ILE A 1 106 ? -3.831 -8.794 9.067 1.00 90.12 106 ILE A O 1
ATOM 838 N N . LYS A 1 107 ? -3.994 -9.659 7.004 1.00 89.19 107 LYS A N 1
ATOM 839 C CA . LYS A 1 107 ? -2.554 -9.817 6.794 1.00 89.19 107 LYS A CA 1
ATOM 840 C C . LYS A 1 107 ? -2.213 -9.549 5.339 1.00 89.19 107 LYS A C 1
ATOM 842 O O . LYS A 1 107 ? -2.830 -10.128 4.451 1.00 89.19 107 LYS A O 1
ATOM 847 N N . GLY A 1 108 ? -1.147 -8.783 5.128 1.00 91.19 108 GLY A N 1
ATOM 848 C CA . GLY A 1 108 ? -0.614 -8.503 3.797 1.00 91.19 108 GLY A CA 1
ATOM 849 C C . GLY A 1 108 ? -0.933 -7.111 3.269 1.00 91.19 108 GLY A C 1
ATOM 850 O O . GLY A 1 108 ? -0.930 -6.947 2.059 1.00 91.19 108 GLY A O 1
ATOM 851 N N . HIS A 1 109 ? -1.162 -6.117 4.136 1.00 94.00 109 HIS A N 1
ATOM 852 C CA . HIS A 1 109 ? -1.427 -4.728 3.738 1.00 94.00 109 HIS A CA 1
ATOM 853 C C . HIS A 1 109 ? -0.380 -4.181 2.763 1.00 94.00 109 HIS A C 1
ATOM 855 O O . HIS A 1 109 ? -0.747 -3.719 1.692 1.00 94.00 109 HIS A O 1
ATOM 861 N N . HIS A 1 110 ? 0.916 -4.324 3.062 1.00 94.06 110 HIS A N 1
ATOM 862 C CA . HIS A 1 110 ? 1.983 -3.866 2.159 1.00 94.06 110 HIS A CA 1
ATOM 863 C C . HIS A 1 110 ? 1.981 -4.591 0.809 1.00 94.06 110 HIS A C 1
ATOM 865 O O . HIS A 1 110 ? 2.271 -3.971 -0.206 1.00 94.06 110 HIS A O 1
ATOM 871 N N . ARG A 1 111 ? 1.636 -5.889 0.786 1.00 91.75 111 ARG A N 1
ATOM 872 C CA . ARG A 1 111 ? 1.527 -6.669 -0.461 1.00 91.75 111 ARG A CA 1
ATOM 873 C C . ARG A 1 111 ? 0.339 -6.213 -1.296 1.00 91.75 111 ARG A C 1
ATOM 875 O O . ARG A 1 111 ? 0.480 -6.080 -2.502 1.00 91.75 111 ARG A O 1
ATOM 882 N N . TYR A 1 112 ? -0.793 -5.944 -0.649 1.00 92.75 112 TYR A N 1
ATOM 883 C CA . TYR A 1 112 ? -1.970 -5.401 -1.315 1.00 92.75 112 TYR A CA 1
ATOM 884 C C . TYR A 1 112 ? -1.680 -4.037 -1.944 1.00 92.75 112 TYR A C 1
ATOM 886 O O . TYR A 1 112 ? -1.926 -3.844 -3.128 1.00 92.75 112 TYR A O 1
ATOM 894 N N . VAL A 1 113 ? -1.076 -3.121 -1.181 1.00 93.19 113 VAL A N 1
ATOM 895 C CA . VAL A 1 113 ? -0.687 -1.794 -1.684 1.00 93.19 113 VAL A CA 1
ATOM 896 C C . VAL A 1 113 ? 0.300 -1.914 -2.848 1.00 93.19 113 VAL A C 1
ATOM 898 O O . VAL A 1 113 ? 0.114 -1.267 -3.872 1.00 93.19 113 VAL A O 1
ATOM 901 N N . ALA A 1 114 ? 1.317 -2.773 -2.730 1.00 92.06 114 ALA A N 1
ATOM 902 C CA . ALA A 1 114 ? 2.279 -2.995 -3.807 1.00 92.06 114 ALA A CA 1
ATOM 903 C C . ALA A 1 114 ? 1.618 -3.546 -5.082 1.00 92.06 114 ALA A C 1
ATOM 905 O O . ALA A 1 114 ? 1.906 -3.049 -6.165 1.00 92.06 114 ALA A O 1
ATOM 906 N N . ALA A 1 115 ? 0.708 -4.518 -4.954 1.00 88.44 115 ALA A N 1
ATOM 907 C CA . ALA A 1 115 ? -0.047 -5.062 -6.082 1.00 88.44 115 ALA A CA 1
ATOM 908 C C . ALA A 1 115 ? -0.961 -4.010 -6.728 1.00 88.44 115 ALA A C 1
ATOM 910 O O . ALA A 1 115 ? -1.043 -3.946 -7.949 1.00 88.44 115 ALA A O 1
ATOM 911 N N . ARG A 1 116 ? -1.592 -3.140 -5.931 1.00 88.38 116 ARG A N 1
ATOM 912 C CA . ARG A 1 116 ? -2.419 -2.033 -6.432 1.00 88.38 116 ARG A CA 1
ATOM 913 C C . ARG A 1 116 ? -1.618 -1.042 -7.270 1.00 88.38 116 ARG A C 1
ATOM 915 O O . ARG A 1 116 ? -2.046 -0.673 -8.357 1.00 88.38 116 ARG A O 1
ATOM 922 N N . ILE A 1 117 ? -0.430 -0.660 -6.799 1.00 88.19 117 ILE A N 1
ATOM 923 C CA . ILE A 1 117 ? 0.463 0.282 -7.498 1.00 88.19 117 ILE A CA 1
ATOM 924 C C . ILE A 1 117 ? 0.833 -0.216 -8.901 1.00 88.19 117 ILE A C 1
ATOM 926 O O . ILE A 1 117 ? 0.943 0.586 -9.823 1.00 88.19 117 ILE A O 1
ATOM 930 N N . VAL A 1 118 ? 1.001 -1.528 -9.066 1.00 85.69 118 VAL A N 1
ATOM 931 C CA . VAL A 1 118 ? 1.387 -2.163 -10.339 1.00 85.69 118 VAL A CA 1
ATOM 932 C C . VAL A 1 118 ? 0.199 -2.741 -11.123 1.00 85.69 118 VAL A C 1
ATOM 934 O O . VAL A 1 118 ? 0.401 -3.320 -12.186 1.00 85.69 118 VAL A O 1
ATOM 937 N N . GLY A 1 119 ? -1.035 -2.594 -10.621 1.00 84.19 119 GLY A N 1
ATOM 938 C CA . GLY A 1 119 ? -2.258 -3.058 -11.287 1.00 84.19 119 GLY A CA 1
ATOM 939 C C . GLY A 1 119 ? -2.529 -4.570 -11.220 1.00 84.19 119 GLY A C 1
ATOM 940 O O . GLY A 1 119 ? -3.204 -5.095 -12.097 1.00 84.19 119 GLY A O 1
ATOM 941 N N . TRP A 1 120 ? -2.008 -5.278 -10.214 1.00 83.12 120 TRP A N 1
ATOM 942 C CA . TRP A 1 120 ? -2.137 -6.740 -10.022 1.00 83.12 120 TRP A CA 1
ATOM 943 C C . TRP A 1 120 ? -3.016 -7.147 -8.836 1.00 83.12 120 TRP A C 1
ATOM 945 O O . TRP A 1 120 ? -2.952 -8.273 -8.347 1.00 83.12 120 TRP A O 1
ATOM 955 N N . GLU A 1 121 ? -3.802 -6.229 -8.290 1.00 81.25 121 GLU A N 1
ATOM 956 C CA . GLU A 1 121 ? -4.617 -6.515 -7.107 1.00 81.25 121 GLU A CA 1
ATOM 957 C C . GLU A 1 121 ? -5.664 -7.615 -7.316 1.00 81.25 121 GLU A C 1
ATOM 959 O O . GLU A 1 121 ? -5.923 -8.366 -6.378 1.00 81.25 121 GLU A O 1
ATOM 964 N N . ASP A 1 122 ? -6.187 -7.760 -8.536 1.00 81.00 122 ASP A N 1
ATOM 965 C CA . ASP A 1 122 ? -7.136 -8.819 -8.906 1.00 81.00 122 ASP A CA 1
ATOM 966 C C . ASP A 1 122 ? -6.463 -10.199 -9.048 1.00 81.00 122 ASP A C 1
ATOM 968 O O . ASP A 1 122 ? -7.135 -11.229 -8.988 1.00 81.00 122 ASP A O 1
ATOM 972 N N . ASP A 1 123 ? -5.133 -10.234 -9.195 1.00 79.12 123 ASP A N 1
ATOM 973 C CA . ASP A 1 123 ? -4.334 -11.464 -9.273 1.00 79.12 123 ASP A CA 1
ATOM 974 C C . ASP A 1 123 ? -3.857 -11.948 -7.888 1.00 79.12 123 ASP A C 1
ATOM 976 O O . ASP A 1 123 ? -3.215 -13.000 -7.766 1.00 79.12 123 ASP A O 1
ATOM 980 N N . LEU A 1 124 ? -4.150 -11.197 -6.817 1.00 80.75 124 LEU A N 1
ATOM 981 C CA . LEU A 1 124 ? -3.840 -11.624 -5.456 1.00 80.75 124 LEU A CA 1
ATOM 982 C C . LEU A 1 124 ? -4.722 -12.801 -5.037 1.00 80.75 124 LEU A C 1
ATOM 984 O O . LEU A 1 124 ? -5.935 -12.824 -5.221 1.00 80.75 124 LEU A O 1
ATOM 988 N N . ASN A 1 125 ? -4.103 -13.781 -4.384 1.00 83.38 125 ASN A N 1
ATOM 989 C CA . ASN A 1 125 ? -4.810 -14.937 -3.865 1.00 83.38 125 ASN A CA 1
ATOM 990 C C . ASN A 1 125 ? -5.410 -14.616 -2.494 1.00 83.38 125 ASN A C 1
ATOM 992 O O . ASN A 1 125 ? -4.710 -14.522 -1.479 1.00 83.38 125 ASN A O 1
ATOM 996 N N . GLU A 1 126 ? -6.726 -14.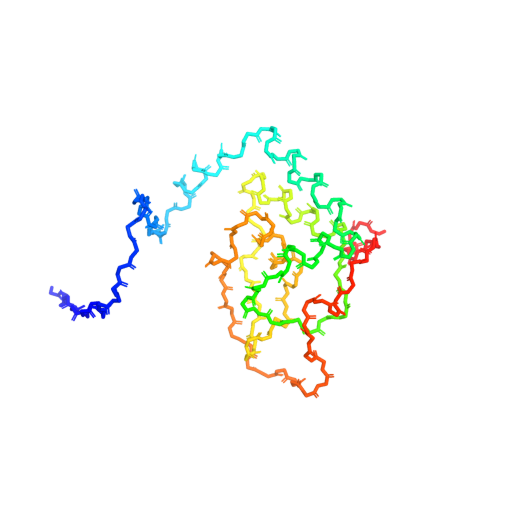476 -2.440 1.00 85.69 126 GLU A N 1
ATOM 997 C CA . GLU A 1 126 ? -7.434 -14.272 -1.185 1.00 85.69 126 GLU A CA 1
ATOM 998 C C . GLU A 1 126 ? -7.528 -15.557 -0.372 1.00 85.69 126 GLU A C 1
ATOM 1000 O O . GLU A 1 126 ? -8.107 -16.563 -0.784 1.00 85.69 126 GLU A O 1
ATOM 1005 N N . ARG A 1 127 ? -6.998 -15.509 0.852 1.00 84.06 127 ARG A N 1
ATOM 1006 C CA . ARG A 1 127 ? -7.183 -16.574 1.836 1.00 84.06 127 ARG A CA 1
ATOM 1007 C C . ARG A 1 127 ? -8.177 -16.130 2.905 1.00 84.06 127 ARG A C 1
ATOM 1009 O O . ARG A 1 127 ? -7.825 -15.258 3.709 1.00 84.06 127 ARG A O 1
ATOM 1016 N N . PRO A 1 128 ? -9.368 -16.755 2.978 1.00 80.50 128 PRO A N 1
ATOM 1017 C CA . PRO A 1 128 ? -10.324 -16.481 4.041 1.00 80.50 128 PRO A CA 1
ATOM 1018 C C . PRO A 1 128 ? -9.687 -16.699 5.416 1.00 80.50 128 PRO A C 1
ATOM 1020 O O . PRO A 1 128 ? -9.015 -17.710 5.652 1.00 80.50 128 PRO A O 1
ATOM 1023 N N . CYS A 1 129 ? -9.892 -15.760 6.336 1.00 75.44 129 CYS A N 1
ATOM 1024 C CA . CYS A 1 129 ? -9.424 -15.864 7.714 1.00 75.44 129 CYS A CA 1
ATOM 1025 C C . CYS A 1 129 ? -10.603 -15.803 8.685 1.00 75.44 129 CYS A C 1
ATOM 1027 O O . CYS A 1 129 ? -10.898 -14.764 9.256 1.00 75.44 129 CYS A O 1
ATOM 1029 N N . ASN A 1 130 ? -11.239 -16.944 8.930 1.00 64.56 130 ASN A N 1
ATOM 1030 C CA . ASN A 1 130 ? -12.282 -17.053 9.947 1.00 64.56 130 ASN A CA 1
ATOM 1031 C C . ASN A 1 130 ? -11.579 -17.116 11.310 1.00 64.56 130 ASN A C 1
ATOM 1033 O O . ASN A 1 130 ? -10.833 -18.073 11.507 1.00 64.56 130 ASN A O 1
ATOM 1037 N N . ASN A 1 131 ? -11.740 -16.100 12.177 1.00 61.06 131 ASN A N 1
ATOM 1038 C CA . ASN A 1 131 ? -11.371 -16.029 13.620 1.00 61.06 131 ASN A CA 1
ATOM 1039 C C . ASN A 1 131 ? -10.709 -14.702 14.055 1.00 61.06 131 ASN A C 1
ATOM 1041 O O . ASN A 1 131 ? -10.040 -14.661 15.093 1.00 61.06 131 ASN A O 1
ATOM 1045 N N . VAL A 1 132 ? -10.857 -13.603 13.314 1.00 60.16 132 VAL A N 1
ATOM 1046 C CA . VAL A 1 132 ? -10.348 -12.310 13.795 1.00 60.16 132 VAL A CA 1
ATOM 1047 C C . VAL A 1 132 ? -11.394 -11.651 14.687 1.00 60.16 132 VAL A C 1
ATOM 1049 O O . VAL A 1 132 ? -12.578 -11.645 14.367 1.00 60.16 132 VAL A O 1
ATOM 1052 N N . LYS A 1 133 ? -10.981 -11.083 15.826 1.00 60.31 133 LYS A N 1
ATOM 1053 C CA . LYS A 1 133 ? -11.846 -10.191 16.610 1.00 60.31 133 LYS A CA 1
ATOM 1054 C C . LYS A 1 133 ? -12.085 -8.918 15.785 1.00 60.31 133 LYS A C 1
ATOM 1056 O O . LYS A 1 133 ? -11.259 -8.010 15.807 1.00 60.31 133 LYS A O 1
ATOM 1061 N N . LYS A 1 134 ? -13.176 -8.903 15.011 1.00 56.03 134 LYS A N 1
ATOM 1062 C CA . LYS A 1 134 ? -13.500 -7.894 13.981 1.00 56.03 134 LYS A CA 1
ATOM 1063 C C . LYS A 1 134 ? -13.741 -6.486 14.526 1.00 56.03 134 LYS A C 1
ATOM 1065 O O . LYS A 1 134 ? -13.616 -5.507 13.802 1.00 56.03 134 LYS A O 1
ATOM 1070 N N . GLU A 1 135 ? -14.095 -6.368 15.797 1.00 54.28 135 GLU A N 1
ATOM 1071 C CA . GLU A 1 135 ? -14.944 -5.263 16.247 1.00 54.28 135 GLU A CA 1
ATOM 1072 C C . GLU A 1 135 ? -14.247 -3.933 16.533 1.00 54.28 135 GLU A C 1
ATOM 1074 O O . GLU A 1 135 ? -14.945 -2.996 16.906 1.00 54.28 135 GLU A O 1
ATOM 1079 N N . GLN A 1 136 ? -12.922 -3.789 16.394 1.00 59.00 136 GLN A N 1
ATOM 1080 C CA . GLN A 1 136 ? -12.297 -2.550 16.885 1.00 59.00 136 GLN A CA 1
ATOM 1081 C C . GLN A 1 136 ? -11.541 -1.681 15.893 1.00 59.00 136 GLN A C 1
ATOM 1083 O O . GLN A 1 136 ? -11.436 -0.491 16.171 1.00 59.00 136 GLN A O 1
ATOM 1088 N N . TYR A 1 137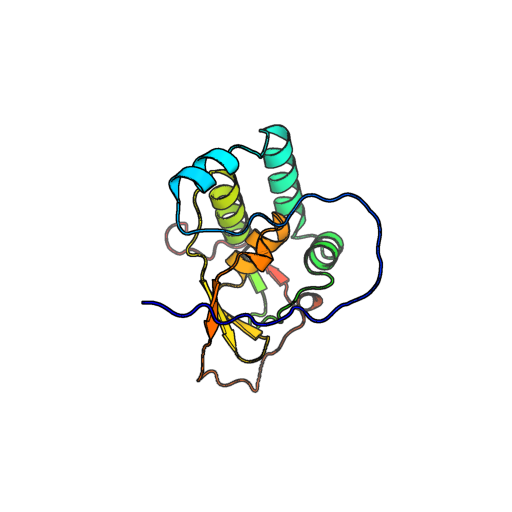 ? -11.083 -2.158 14.733 1.00 73.38 137 TYR A N 1
ATOM 1089 C CA . TYR A 1 137 ? -10.302 -1.285 13.842 1.00 73.38 137 TYR A CA 1
ATOM 1090 C C . TYR A 1 137 ? -10.493 -1.640 12.367 1.00 73.38 137 TYR A C 1
ATOM 1092 O O . TYR A 1 137 ? -9.556 -2.100 11.728 1.00 73.38 137 TYR A O 1
ATOM 1100 N N . ILE A 1 138 ? -11.702 -1.466 11.834 1.00 89.19 138 ILE A N 1
ATOM 1101 C CA . ILE A 1 138 ? -11.906 -1.388 10.379 1.00 89.19 138 ILE A CA 1
ATOM 1102 C C . ILE A 1 138 ? -11.596 0.049 9.966 1.00 89.19 138 ILE A C 1
ATOM 1104 O O . ILE A 1 138 ? -12.084 0.977 10.610 1.00 89.19 138 ILE A O 1
ATOM 1108 N N . ARG A 1 139 ? -10.762 0.223 8.942 1.00 91.50 139 ARG A N 1
ATOM 1109 C CA . ARG A 1 139 ? -10.294 1.525 8.463 1.00 91.50 139 ARG A CA 1
ATOM 1110 C C . ARG A 1 139 ? -10.450 1.621 6.964 1.00 91.50 139 ARG A C 1
ATOM 1112 O O . ARG A 1 139 ? -10.097 0.683 6.243 1.00 91.50 139 ARG A O 1
ATOM 1119 N N . GLU A 1 140 ? -10.926 2.770 6.513 1.00 93.88 140 GLU A N 1
ATOM 1120 C CA . GLU A 1 140 ? -10.748 3.147 5.116 1.00 93.88 140 GLU A CA 1
ATOM 1121 C C . GLU A 1 140 ? -9.269 3.437 4.865 1.00 93.88 140 GLU A C 1
ATOM 1123 O O . GLU A 1 140 ? -8.539 3.846 5.770 1.00 93.88 140 GLU A O 1
ATOM 1128 N N . TRP A 1 141 ? -8.800 3.228 3.639 1.00 94.75 141 TRP A N 1
ATOM 1129 C CA . TRP A 1 141 ? -7.387 3.451 3.335 1.00 94.75 141 TRP A CA 1
ATOM 1130 C C . TRP A 1 141 ? -6.970 4.917 3.451 1.00 94.75 141 TRP A C 1
ATOM 1132 O O . TRP A 1 141 ? -5.815 5.177 3.766 1.00 94.75 141 TRP A O 1
ATOM 1142 N N . SER A 1 142 ? -7.902 5.863 3.317 1.00 93.19 142 SER A N 1
ATOM 1143 C CA . SER A 1 142 ? -7.661 7.281 3.615 1.00 93.19 142 SER A CA 1
ATOM 1144 C C . SER A 1 142 ? -7.303 7.551 5.083 1.00 93.19 142 SER A C 1
ATOM 1146 O O . SER A 1 142 ? -6.729 8.587 5.394 1.00 93.19 142 SER A O 1
ATOM 1148 N N . GLU A 1 143 ? -7.609 6.626 5.998 1.00 93.75 143 GLU A N 1
ATOM 1149 C CA . GLU A 1 143 ? -7.259 6.719 7.422 1.00 93.75 143 GLU A CA 1
ATOM 1150 C C . GLU A 1 143 ? -5.943 5.998 7.767 1.00 93.75 143 GLU A C 1
ATOM 1152 O O . GLU A 1 143 ? -5.549 5.945 8.938 1.00 93.75 143 GLU A O 1
ATOM 1157 N N . VAL A 1 144 ? -5.299 5.367 6.781 1.00 95.62 144 VAL A N 1
ATOM 1158 C CA . VAL A 1 144 ? -4.061 4.602 6.952 1.00 95.62 144 VAL A CA 1
ATOM 1159 C C . VAL A 1 144 ? -2.873 5.488 6.604 1.00 95.62 144 VAL A C 1
ATOM 1161 O O . VAL A 1 144 ? -2.775 5.999 5.496 1.00 95.62 144 VAL A O 1
ATOM 1164 N N . ASN A 1 145 ? -1.936 5.620 7.539 1.00 95.31 145 ASN A N 1
ATOM 1165 C CA . ASN A 1 145 ? -0.739 6.432 7.340 1.00 95.31 145 ASN A CA 1
ATOM 1166 C C . ASN A 1 145 ? 0.374 5.657 6.623 1.00 95.31 145 ASN A C 1
ATOM 1168 O O . ASN A 1 145 ? 0.571 4.461 6.849 1.00 95.31 145 ASN A O 1
ATOM 1172 N N . VAL A 1 146 ? 1.173 6.365 5.832 1.00 96.38 146 VAL A N 1
ATOM 1173 C CA . VAL A 1 146 ? 2.418 5.837 5.268 1.00 96.38 146 VAL A CA 1
ATOM 1174 C C . VAL A 1 146 ? 3.576 6.207 6.196 1.00 96.38 146 VAL A C 1
ATOM 1176 O O . VAL A 1 146 ? 3.899 7.377 6.377 1.00 96.38 146 VAL A O 1
ATOM 1179 N N . ASP A 1 147 ? 4.173 5.199 6.825 1.00 96.31 147 ASP A N 1
ATOM 1180 C CA . ASP A 1 147 ? 5.315 5.314 7.732 1.00 96.31 147 ASP A CA 1
ATOM 1181 C C . ASP A 1 147 ? 6.626 5.132 6.952 1.00 96.31 147 ASP A C 1
ATOM 1183 O O . ASP A 1 147 ? 6.781 4.183 6.184 1.00 96.31 147 ASP A O 1
ATOM 1187 N N . THR A 1 148 ? 7.591 6.025 7.154 1.00 95.38 148 THR A N 1
ATOM 1188 C CA . THR A 1 148 ? 8.918 5.956 6.522 1.00 95.38 148 THR A CA 1
ATOM 1189 C C . THR A 1 148 ? 9.876 4.997 7.229 1.00 95.38 148 THR A C 1
ATOM 1191 O O . THR A 1 148 ? 10.963 4.728 6.719 1.00 95.38 148 THR A O 1
ATOM 1194 N N . THR A 1 149 ? 9.482 4.459 8.383 1.00 93.69 149 THR A N 1
ATOM 1195 C CA . THR A 1 149 ? 10.290 3.548 9.195 1.00 93.69 149 THR A CA 1
ATOM 1196 C C . THR A 1 149 ? 10.378 2.155 8.569 1.00 93.69 149 THR A C 1
ATOM 1198 O O . THR A 1 149 ? 9.410 1.628 8.009 1.00 93.69 149 THR A O 1
ATOM 1201 N N . GLU A 1 150 ? 11.544 1.524 8.708 1.00 91.00 150 GLU A N 1
ATOM 1202 C CA . GLU A 1 150 ? 11.751 0.121 8.358 1.00 91.00 150 GLU A CA 1
ATOM 1203 C C . GLU A 1 150 ? 11.033 -0.797 9.355 1.00 91.00 150 GLU A C 1
ATOM 1205 O O . GLU A 1 150 ? 11.174 -0.649 10.567 1.00 91.00 150 GLU A O 1
ATOM 1210 N N . TRP A 1 151 ? 10.227 -1.729 8.849 1.00 90.31 151 TRP A N 1
ATOM 1211 C CA . TRP A 1 151 ? 9.424 -2.651 9.665 1.00 90.31 151 TRP A CA 1
ATOM 1212 C C . TRP A 1 151 ? 9.857 -4.113 9.505 1.00 90.31 151 TRP A C 1
ATOM 1214 O O . TRP A 1 151 ? 9.361 -4.992 10.217 1.00 90.31 151 TRP A O 1
ATOM 1224 N N . ASP A 1 152 ? 10.777 -4.386 8.585 1.00 81.88 152 ASP A N 1
ATOM 1225 C CA . ASP A 1 152 ? 11.410 -5.684 8.439 1.00 81.88 152 ASP A CA 1
ATOM 1226 C C . ASP A 1 152 ? 12.628 -5.785 9.354 1.00 81.88 152 ASP A C 1
ATOM 1228 O O . ASP A 1 152 ? 13.605 -5.058 9.204 1.00 81.88 152 ASP A O 1
ATOM 1232 N N . ARG A 1 153 ? 12.563 -6.710 10.313 1.00 78.50 153 ARG A N 1
ATOM 1233 C CA . ARG A 1 153 ? 13.598 -6.888 11.339 1.00 78.50 153 ARG A CA 1
ATOM 1234 C C . ARG A 1 153 ? 14.950 -7.302 10.778 1.00 78.50 153 ARG A C 1
ATOM 1236 O O . ARG A 1 153 ? 15.946 -7.093 11.458 1.00 78.50 153 ARG A O 1
ATOM 1243 N N . ASP A 1 154 ? 14.982 -7.857 9.573 1.00 76.06 154 ASP A N 1
ATOM 1244 C CA . ASP A 1 154 ? 16.227 -8.268 8.925 1.00 76.06 154 ASP A CA 1
ATOM 1245 C C . ASP A 1 154 ? 16.984 -7.076 8.302 1.00 76.06 154 ASP A C 1
ATOM 1247 O O . ASP A 1 154 ? 18.115 -7.231 7.842 1.00 76.06 154 ASP A O 1
ATOM 1251 N N . PHE A 1 155 ? 16.374 -5.884 8.300 1.00 57.66 155 PHE A N 1
ATOM 1252 C CA . PHE A 1 155 ? 16.906 -4.649 7.716 1.00 57.66 155 PHE A CA 1
ATOM 1253 C C . PHE A 1 155 ? 16.980 -3.480 8.723 1.00 57.66 155 PHE A C 1
ATOM 1255 O O . PHE A 1 155 ? 17.209 -2.342 8.310 1.00 57.66 155 PHE A O 1
ATOM 1262 N N . ILE A 1 156 ? 16.790 -3.757 10.023 1.00 53.88 156 ILE A N 1
ATOM 1263 C CA . ILE A 1 156 ? 16.901 -2.801 11.147 1.00 53.88 156 ILE A CA 1
ATOM 1264 C C . ILE A 1 156 ? 18.234 -2.986 11.874 1.00 53.88 156 ILE A C 1
ATOM 1266 O O . ILE A 1 156 ? 18.643 -4.152 12.070 1.00 53.88 156 ILE A O 1
#

Sequence (156 aa):
MLQEILVQPYLVPNCNSISTLPIRLTSDWKIISSALNAFTIDEADEILTLVDKLIDEATWNKVMEGCNYKAHQKAVSLPMIKRYVQMILDGKFPPPDIKVDDGVIIKGHHRYVAARIVGWEDDLNERPCNNVKKEQYIREWSEVNVDTTEWDRDFI